Protein AF-A0A960K8I9-F1 (afdb_monomer)

Mean predicted aligned error: 5.5 Å

Structure (mmCIF, N/CA/C/O backbone):
data_AF-A0A960K8I9-F1
#
_entry.id   AF-A0A960K8I9-F1
#
loop_
_atom_site.group_PDB
_atom_site.id
_atom_site.type_symbol
_atom_site.label_atom_id
_atom_site.label_alt_id
_atom_site.label_comp_id
_atom_site.label_asym_id
_atom_site.label_entity_id
_atom_site.label_seq_id
_atom_site.pdbx_PDB_ins_code
_atom_site.Cartn_x
_atom_site.Cartn_y
_atom_site.Cartn_z
_atom_site.occupancy
_atom_site.B_iso_or_equiv
_atom_site.auth_seq_id
_atom_site.auth_comp_id
_atom_site.auth_asym_id
_atom_site.auth_atom_id
_atom_site.pdbx_PDB_model_num
ATOM 1 N N . GLU A 1 1 ? 0.190 7.201 3.735 1.00 89.88 1 GLU A N 1
ATOM 2 C CA . GLU A 1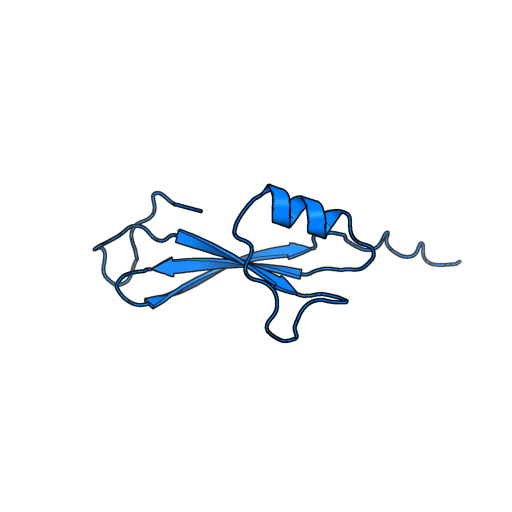 1 ? 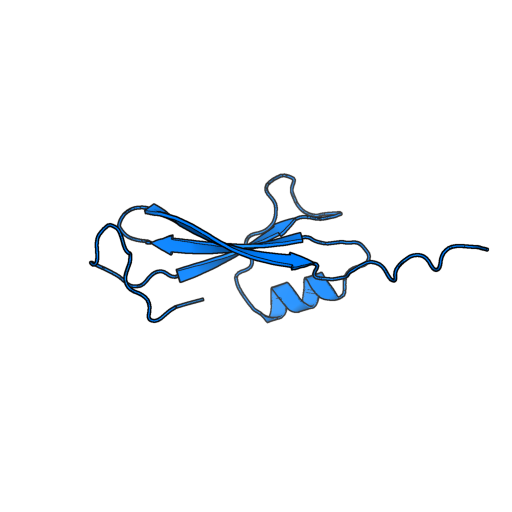-0.333 8.582 3.616 1.00 89.88 1 GLU A CA 1
ATOM 3 C C . GLU A 1 1 ? -1.707 8.648 4.285 1.00 89.88 1 GLU A C 1
ATOM 5 O O . GLU A 1 1 ? -2.486 7.728 4.062 1.00 89.88 1 GLU A O 1
ATOM 10 N N . PRO A 1 2 ? -2.014 9.656 5.118 1.00 93.94 2 PRO A N 1
ATOM 11 C CA . PRO A 1 2 ? -3.340 9.797 5.732 1.00 93.94 2 PRO A CA 1
ATOM 12 C C . PRO A 1 2 ? -4.444 10.081 4.702 1.00 93.94 2 PRO A C 1
ATOM 14 O O . PRO A 1 2 ? -4.186 10.747 3.698 1.00 93.94 2 PRO A O 1
ATOM 17 N N . THR A 1 3 ? -5.674 9.635 4.971 1.00 95.88 3 THR A N 1
ATOM 18 C CA . THR A 1 3 ? -6.872 10.008 4.192 1.00 95.88 3 THR A CA 1
ATOM 19 C C . THR A 1 3 ? -7.905 10.729 5.066 1.00 95.88 3 THR A C 1
ATOM 21 O O . THR A 1 3 ? -7.699 10.916 6.263 1.00 95.88 3 THR A O 1
ATOM 24 N N . LYS A 1 4 ? -9.022 11.154 4.460 1.00 97.69 4 LYS A N 1
ATOM 25 C CA . LYS A 1 4 ? -10.196 11.697 5.168 1.00 97.69 4 LYS A CA 1
ATOM 26 C C . LYS A 1 4 ? -11.371 10.709 5.223 1.00 97.69 4 LYS A C 1
ATOM 28 O O . LYS A 1 4 ? -12.427 11.066 5.741 1.00 97.69 4 LYS A O 1
ATOM 33 N N . LEU A 1 5 ? -11.194 9.504 4.681 1.00 97.62 5 LEU A N 1
ATOM 34 C CA . LEU A 1 5 ? -12.239 8.492 4.546 1.00 97.62 5 LEU A CA 1
ATOM 35 C C . LEU A 1 5 ? -12.314 7.652 5.821 1.00 97.62 5 LEU A C 1
ATOM 37 O O . LEU A 1 5 ? -11.278 7.210 6.319 1.00 97.62 5 LEU A O 1
ATOM 41 N N . ASP A 1 6 ? -13.519 7.451 6.346 1.00 98.38 6 ASP A N 1
ATOM 42 C CA . ASP A 1 6 ? -13.760 6.529 7.459 1.00 98.38 6 ASP A CA 1
ATOM 43 C C . ASP A 1 6 ? -13.616 5.077 7.004 1.00 98.38 6 ASP A C 1
ATOM 45 O O . ASP A 1 6 ? -13.880 4.742 5.847 1.00 98.38 6 ASP A O 1
ATOM 49 N N . CYS A 1 7 ? -13.183 4.202 7.913 1.00 98.25 7 CYS A N 1
ATOM 50 C CA . CYS A 1 7 ? -13.193 2.772 7.641 1.00 98.25 7 CYS A CA 1
ATOM 51 C C . CYS A 1 7 ? -14.639 2.287 7.436 1.00 98.25 7 CYS A C 1
ATOM 53 O O . CYS A 1 7 ? -15.436 2.425 8.361 1.00 98.25 7 CYS A O 1
ATOM 55 N N . PRO A 1 8 ? -14.968 1.634 6.304 1.00 98.12 8 PRO A N 1
ATOM 56 C CA . PRO A 1 8 ? -16.333 1.185 6.016 1.00 98.12 8 PRO A CA 1
ATOM 57 C C . PRO A 1 8 ? -16.774 -0.028 6.851 1.00 98.12 8 PRO A C 1
ATOM 59 O O . PRO A 1 8 ? -17.884 -0.516 6.678 1.00 98.12 8 PRO A O 1
ATOM 62 N N . VAL A 1 9 ? -15.887 -0.566 7.697 1.00 98.25 9 VAL A N 1
ATOM 63 C CA . VAL A 1 9 ? -16.166 -1.736 8.541 1.00 98.25 9 VAL A CA 1
ATOM 64 C C . VAL A 1 9 ? -16.359 -1.349 9.999 1.00 98.25 9 VAL A C 1
ATOM 66 O O . VAL A 1 9 ? -17.330 -1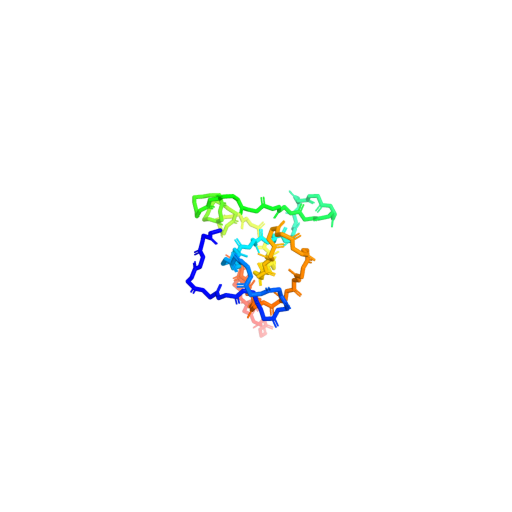.780 10.607 1.00 98.25 9 VAL A O 1
ATOM 69 N N . CYS A 1 10 ? -15.432 -0.586 10.586 1.00 98.06 10 CYS A N 1
ATOM 70 C CA . CYS A 1 10 ? -15.527 -0.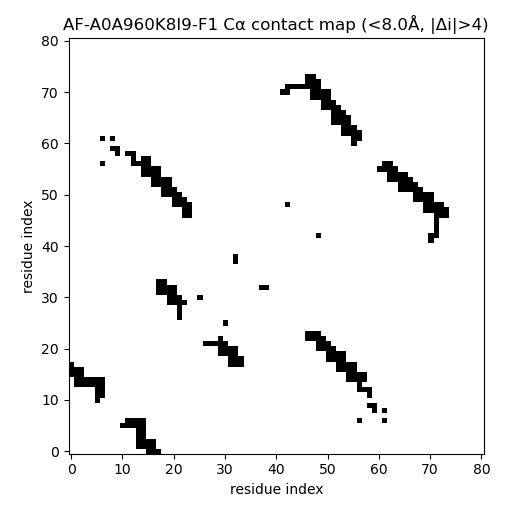220 12.001 1.00 98.06 10 CYS A CA 1
ATOM 71 C C . CYS A 1 10 ? -15.980 1.219 12.239 1.00 98.06 10 CYS A C 1
ATOM 73 O O . CYS A 1 10 ? -16.368 1.518 13.360 1.00 98.06 10 CYS A O 1
ATOM 75 N N . GLU A 1 11 ? -15.875 2.111 11.246 1.00 98.00 11 GLU A N 1
ATOM 76 C CA . GLU A 1 11 ? -16.219 3.541 11.352 1.00 98.00 11 GLU A CA 1
ATOM 77 C C . GLU A 1 11 ? -15.510 4.305 12.498 1.00 98.00 11 GLU A C 1
ATOM 79 O O . GLU A 1 11 ? -15.839 5.446 12.801 1.00 98.00 11 GLU A O 1
ATOM 84 N N . GLN A 1 12 ? -14.493 3.704 13.128 1.00 97.56 12 GLN A N 1
ATOM 85 C CA . GLN A 1 12 ? -13.805 4.248 14.309 1.00 97.56 12 GLN A CA 1
ATOM 86 C C . GLN A 1 12 ? -12.613 5.147 13.971 1.00 97.56 12 GLN A C 1
ATOM 88 O O . GLN A 1 12 ? -12.177 5.946 14.797 1.00 97.56 12 GLN A O 1
ATOM 93 N N . THR A 1 13 ? -12.035 4.990 12.781 1.00 98.00 13 THR A N 1
ATOM 94 C CA . THR A 1 13 ? -10.817 5.696 12.377 1.00 98.00 13 THR A CA 1
ATOM 95 C C . THR A 1 13 ? -10.809 5.976 10.882 1.00 98.00 13 THR A C 1
ATOM 97 O O . THR A 1 13 ? -11.560 5.374 10.106 1.00 98.00 13 THR A O 1
ATOM 100 N N . LYS A 1 14 ? -9.899 6.859 10.468 1.00 98.44 14 LYS A N 1
ATOM 101 C CA . LYS A 1 14 ? -9.632 7.121 9.057 1.00 98.44 14 LYS A CA 1
ATOM 102 C C . LYS A 1 14 ? -8.707 6.054 8.487 1.00 98.44 14 LYS A C 1
ATOM 104 O O . LYS A 1 14 ? -7.693 5.711 9.096 1.00 98.44 14 LYS A O 1
ATOM 109 N N . VAL A 1 15 ? -9.013 5.566 7.288 1.00 98.31 15 VAL A N 1
ATOM 110 C CA . VAL A 1 15 ? -8.101 4.658 6.579 1.00 98.31 15 VAL A CA 1
ATOM 111 C C . VAL A 1 15 ? -6.844 5.407 6.139 1.00 98.31 15 VAL A C 1
ATOM 113 O O . VAL A 1 15 ? -6.863 6.617 5.885 1.00 98.31 15 VAL A O 1
ATOM 116 N N . VAL A 1 16 ? -5.732 4.690 6.026 1.00 97.06 16 VAL A N 1
ATOM 117 C CA . VAL A 1 16 ? -4.465 5.214 5.504 1.00 97.06 16 VAL A CA 1
ATOM 118 C C . VAL A 1 16 ? -4.099 4.511 4.205 1.00 97.06 16 VAL A C 1
ATOM 120 O O . VAL A 1 16 ? -4.392 3.336 4.023 1.00 97.06 16 VAL A O 1
ATOM 123 N N . LEU A 1 17 ? -3.423 5.215 3.300 1.00 96.06 17 LEU A N 1
ATOM 124 C CA . LEU A 1 17 ? -2.855 4.620 2.093 1.00 96.06 17 LEU A CA 1
ATOM 125 C C . LEU A 1 17 ? -1.467 4.054 2.378 1.00 96.06 17 LEU A C 1
ATOM 127 O O . LEU A 1 17 ? -0.567 4.785 2.808 1.00 96.06 17 LEU A O 1
ATOM 131 N N . VAL A 1 18 ? -1.267 2.789 2.045 1.00 95.69 18 VAL A N 1
ATOM 132 C CA . VAL A 1 18 ? 0.020 2.096 2.063 1.00 95.69 18 VAL A CA 1
ATOM 133 C C . VAL A 1 18 ? 0.376 1.727 0.630 1.00 95.69 18 VAL A C 1
ATOM 135 O O . VAL A 1 18 ? -0.436 1.157 -0.091 1.00 95.69 18 VAL A O 1
ATOM 138 N N . SER A 1 19 ? 1.574 2.093 0.180 1.00 96.25 19 SER A N 1
ATOM 139 C CA . SER A 1 19 ? 2.030 1.787 -1.179 1.00 96.25 19 SER A CA 1
ATOM 140 C C . SER A 1 19 ? 3.064 0.671 -1.148 1.00 96.25 19 SER A C 1
ATOM 142 O O . SER A 1 19 ? 4.091 0.806 -0.488 1.00 96.25 19 SER A O 1
ATOM 144 N N . TYR A 1 20 ? 2.819 -0.402 -1.893 1.00 97.25 20 TYR A N 1
ATOM 145 C CA . TYR A 1 20 ? 3.758 -1.499 -2.091 1.00 97.25 20 TYR A CA 1
ATOM 146 C C . TYR A 1 20 ? 4.275 -1.493 -3.519 1.00 97.25 20 TYR A C 1
ATOM 148 O O . TYR A 1 20 ? 3.500 -1.458 -4.474 1.00 97.25 20 TYR A O 1
ATOM 156 N N . VAL A 1 21 ? 5.594 -1.553 -3.667 1.00 97.44 21 VAL A N 1
ATOM 157 C CA . VAL A 1 21 ? 6.250 -1.617 -4.969 1.00 97.44 21 VAL A CA 1
ATOM 158 C C . VAL A 1 21 ? 6.911 -2.970 -5.160 1.00 97.44 21 VAL A C 1
ATOM 160 O O . VAL A 1 21 ? 7.675 -3.431 -4.312 1.00 97.44 21 VAL A O 1
ATOM 163 N N . PHE A 1 22 ? 6.677 -3.550 -6.332 1.00 97.06 22 PHE A N 1
ATOM 164 C CA . PHE A 1 22 ? 7.300 -4.775 -6.809 1.00 97.06 22 PHE A CA 1
ATOM 165 C C . PHE A 1 22 ? 8.071 -4.498 -8.095 1.00 97.06 22 PHE A C 1
ATOM 167 O O . PHE A 1 22 ? 7.675 -3.656 -8.901 1.00 97.06 22 PHE A O 1
ATOM 174 N N . GLY A 1 23 ? 9.177 -5.206 -8.297 1.00 94.75 23 GLY A N 1
ATOM 175 C CA . GLY A 1 23 ? 9.979 -5.089 -9.509 1.00 94.75 23 GLY A CA 1
ATOM 176 C C . GLY A 1 23 ? 11.414 -5.580 -9.321 1.00 94.75 23 GLY A C 1
ATOM 177 O O . GLY A 1 23 ? 11.765 -6.100 -8.259 1.00 94.75 23 GLY A O 1
ATOM 178 N N . PRO A 1 24 ? 12.265 -5.421 -10.346 1.00 93.94 24 PRO A N 1
ATOM 179 C CA . PRO A 1 24 ? 13.633 -5.917 -10.331 1.00 93.94 24 PRO A CA 1
ATOM 180 C C . PRO A 1 24 ? 14.445 -5.385 -9.149 1.00 93.94 24 PRO A C 1
ATOM 182 O O . PRO A 1 24 ? 14.405 -4.192 -8.834 1.00 93.94 24 PRO A O 1
ATOM 185 N N . ARG A 1 25 ? 15.259 -6.259 -8.540 1.00 92.31 25 ARG A N 1
ATOM 186 C CA . ARG A 1 25 ? 16.169 -5.901 -7.435 1.00 92.31 25 ARG A CA 1
ATOM 187 C C . ARG A 1 25 ? 15.429 -5.255 -6.245 1.00 92.31 25 ARG A C 1
ATOM 189 O O . ARG A 1 25 ? 15.961 -4.339 -5.608 1.00 92.31 25 ARG A O 1
ATOM 196 N N . LEU A 1 26 ? 14.193 -5.690 -5.997 1.00 94.88 26 LEU A N 1
ATOM 197 C CA . LEU A 1 26 ? 13.449 -5.514 -4.749 1.00 94.88 26 LEU A CA 1
ATOM 198 C C . LEU A 1 26 ? 13.225 -6.896 -4.110 1.00 94.88 26 LEU A C 1
ATOM 200 O O . LEU A 1 26 ? 13.306 -7.901 -4.821 1.00 94.88 26 LEU A O 1
ATOM 204 N N . PRO A 1 27 ? 12.962 -6.971 -2.793 1.00 95.44 27 PRO A N 1
ATOM 205 C CA . PRO A 1 27 ? 12.595 -8.227 -2.146 1.00 95.44 27 PRO A CA 1
ATOM 206 C C . PRO A 1 27 ? 11.365 -8.873 -2.794 1.00 95.44 27 PRO A C 1
ATOM 208 O O . PRO A 1 27 ? 10.510 -8.174 -3.338 1.00 95.44 27 PRO A 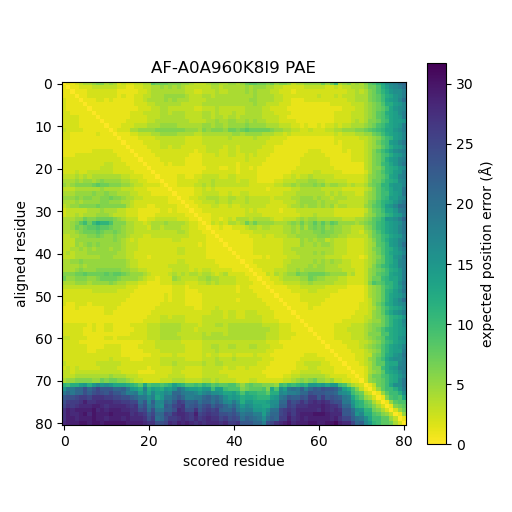O 1
ATOM 211 N N . ALA A 1 28 ? 11.243 -10.200 -2.692 1.00 93.75 28 ALA A N 1
ATOM 212 C CA . ALA A 1 28 ? 10.110 -10.944 -3.254 1.00 93.75 28 ALA A CA 1
ATOM 213 C C . ALA A 1 28 ? 8.756 -10.497 -2.670 1.00 93.75 28 ALA A C 1
ATOM 215 O O . ALA A 1 28 ? 7.765 -10.420 -3.388 1.00 93.75 28 ALA A O 1
ATOM 216 N N . PHE A 1 29 ? 8.733 -10.116 -1.389 1.00 93.69 29 PHE A N 1
ATOM 217 C CA . PHE A 1 29 ? 7.565 -9.536 -0.715 1.00 93.69 29 PHE A CA 1
ATOM 218 C C . PHE A 1 29 ? 7.320 -8.055 -1.069 1.00 93.69 29 PHE A C 1
ATOM 220 O O . PHE A 1 29 ? 6.454 -7.404 -0.488 1.00 93.69 29 PHE A O 1
ATOM 227 N N . GLY A 1 30 ? 8.084 -7.506 -2.013 1.00 94.75 30 GLY A N 1
ATOM 228 C CA . GLY A 1 30 ? 8.018 -6.110 -2.412 1.00 94.75 30 GLY A CA 1
ATOM 229 C C . GLY A 1 30 ? 8.648 -5.168 -1.391 1.00 94.75 30 GLY A C 1
ATOM 230 O O . GLY A 1 30 ? 9.391 -5.553 -0.487 1.00 94.75 30 GLY A O 1
ATOM 231 N N . ARG A 1 31 ? 8.374 -3.879 -1.568 1.00 95.69 31 ARG A N 1
ATOM 232 C CA . ARG A 1 31 ? 8.844 -2.808 -0.692 1.00 95.69 31 ARG A CA 1
ATOM 233 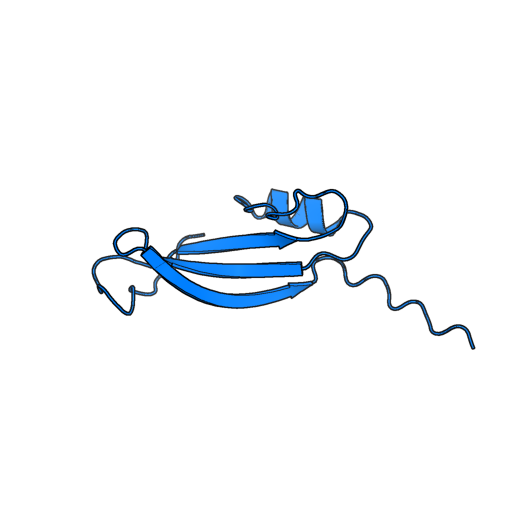C C . ARG A 1 31 ? 7.670 -1.923 -0.302 1.00 95.69 31 ARG A C 1
ATOM 235 O O . ARG A 1 31 ? 7.031 -1.347 -1.178 1.00 95.69 31 ARG A O 1
ATOM 242 N N . CYS A 1 32 ? 7.428 -1.787 0.999 1.00 95.81 32 CYS A N 1
ATOM 243 C CA . CYS A 1 32 ? 6.527 -0.764 1.522 1.00 95.81 32 CYS A CA 1
ATOM 244 C C . CYS A 1 32 ? 7.194 0.609 1.385 1.00 95.81 32 CYS A C 1
ATOM 246 O O . CYS A 1 32 ? 8.335 0.794 1.814 1.00 95.81 32 CYS A O 1
ATOM 248 N N . ILE A 1 33 ? 6.496 1.545 0.751 1.00 94.56 33 ILE A N 1
ATOM 249 C CA . ILE A 1 33 ? 6.978 2.893 0.478 1.00 94.56 33 ILE A CA 1
ATOM 250 C C . ILE A 1 33 ? 6.426 3.843 1.522 1.00 94.56 33 ILE A C 1
ATOM 252 O O . ILE A 1 33 ? 5.215 4.004 1.672 1.00 94.56 33 ILE A O 1
ATOM 256 N N . THR A 1 34 ? 7.343 4.508 2.213 1.00 84.19 34 THR A N 1
ATOM 257 C CA . THR A 1 34 ? 7.016 5.368 3.357 1.00 84.19 34 THR A CA 1
ATOM 258 C C . THR A 1 34 ? 7.065 6.854 3.013 1.00 84.19 34 THR A C 1
ATOM 260 O O . THR A 1 34 ? 6.597 7.686 3.787 1.00 84.19 34 THR A O 1
ATOM 263 N N . SER A 1 35 ? 7.587 7.215 1.832 1.00 87.25 35 SER A N 1
ATOM 264 C CA . SER A 1 35 ? 7.652 8.606 1.377 1.00 87.25 35 SER A CA 1
ATOM 265 C C . SER A 1 35 ? 7.549 8.758 -0.142 1.00 87.25 35 SER A C 1
ATOM 267 O O . SER A 1 35 ? 8.004 7.912 -0.915 1.00 87.25 35 SER A O 1
ATOM 269 N N . LYS A 1 36 ? 7.042 9.913 -0.591 1.00 86.31 36 LYS A N 1
ATOM 270 C CA . LYS A 1 36 ? 7.033 10.287 -2.018 1.00 86.31 36 LYS A CA 1
ATOM 271 C C . LYS A 1 36 ? 8.442 10.321 -2.621 1.00 86.31 36 LYS A C 1
ATOM 273 O O . LYS A 1 36 ? 8.620 9.946 -3.776 1.00 86.31 36 LYS A O 1
ATOM 278 N N . LYS A 1 37 ? 9.450 10.726 -1.838 1.00 90.06 37 LYS A N 1
ATOM 279 C CA . LYS A 1 37 ? 10.860 10.755 -2.261 1.00 90.06 37 LYS A CA 1
ATOM 280 C C . LYS A 1 37 ? 11.380 9.351 -2.580 1.00 90.06 37 LYS A C 1
ATOM 282 O O . LYS A 1 37 ? 12.058 9.172 -3.588 1.00 90.06 37 LYS A O 1
ATOM 287 N N . GLU A 1 38 ? 11.039 8.359 -1.758 1.00 91.94 38 GLU A N 1
ATOM 288 C CA . GLU A 1 38 ? 11.391 6.953 -1.993 1.00 91.94 38 GLU A CA 1
ATOM 289 C C . GLU A 1 38 ? 10.707 6.416 -3.261 1.00 91.94 38 GLU A C 1
ATOM 291 O O . GLU A 1 38 ? 11.373 5.823 -4.111 1.00 91.94 38 GLU A O 1
ATOM 296 N N . LEU A 1 39 ? 9.416 6.717 -3.457 1.00 90.94 39 LEU A N 1
ATOM 297 C CA . LEU A 1 39 ? 8.685 6.345 -4.675 1.00 90.94 39 LEU A CA 1
ATOM 298 C C . LEU A 1 39 ? 9.342 6.924 -5.940 1.00 90.94 39 LEU A C 1
ATOM 300 O O . LEU A 1 39 ? 9.562 6.214 -6.920 1.00 90.94 39 LEU A O 1
ATOM 304 N N . GLN A 1 40 ? 9.699 8.211 -5.907 1.00 90.69 40 GLN A N 1
ATOM 305 C CA . GLN A 1 40 ? 10.379 8.891 -7.011 1.00 90.69 40 GLN A CA 1
ATOM 306 C C . GLN A 1 40 ? 11.783 8.335 -7.268 1.00 90.69 40 GLN A C 1
ATOM 308 O O . GLN A 1 40 ? 12.210 8.259 -8.419 1.00 90.69 40 GLN A O 1
ATOM 313 N N . ALA A 1 41 ? 12.513 7.945 -6.221 1.00 91.88 41 ALA A N 1
ATOM 314 C CA . ALA A 1 41 ? 13.819 7.314 -6.373 1.00 91.88 41 ALA A CA 1
ATOM 315 C C . ALA A 1 41 ? 13.704 5.964 -7.096 1.00 91.88 41 ALA A C 1
ATOM 317 O O . ALA A 1 41 ? 14.508 5.670 -7.978 1.00 91.88 41 ALA A O 1
ATOM 318 N N . ILE A 1 42 ? 12.673 5.175 -6.782 1.00 92.56 42 ILE A N 1
ATOM 319 C CA . ILE A 1 42 ? 12.382 3.922 -7.485 1.00 92.56 42 ILE A CA 1
ATOM 320 C C . ILE A 1 42 ? 11.978 4.178 -8.937 1.00 92.56 42 ILE A C 1
ATOM 322 O O . ILE A 1 42 ? 12.489 3.493 -9.817 1.00 92.56 42 ILE A O 1
ATOM 326 N N . ALA A 1 43 ? 11.121 5.167 -9.202 1.00 90.75 43 ALA A N 1
ATOM 327 C CA . ALA A 1 43 ? 10.676 5.504 -10.558 1.00 90.75 43 ALA A CA 1
ATOM 328 C C . ALA A 1 43 ? 11.838 5.841 -11.516 1.00 90.75 43 ALA A C 1
ATOM 330 O O . ALA A 1 43 ? 11.735 5.650 -12.723 1.00 90.75 43 ALA A O 1
ATOM 331 N N . LYS A 1 44 ? 12.977 6.301 -10.980 1.00 90.88 44 LYS A N 1
ATOM 332 C CA . LYS A 1 44 ? 14.202 6.585 -11.748 1.00 90.88 44 LYS A CA 1
ATOM 333 C C . LYS A 1 44 ? 15.063 5.345 -12.031 1.00 90.88 44 LYS A C 1
ATOM 335 O O . LYS A 1 44 ? 16.013 5.438 -12.806 1.00 90.88 44 LYS A O 1
ATOM 340 N N . ARG A 1 45 ? 14.794 4.195 -11.398 1.00 91.12 45 ARG A N 1
ATOM 341 C CA . ARG A 1 45 ? 15.576 2.961 -11.592 1.00 91.12 45 ARG A CA 1
ATOM 342 C C . ARG A 1 45 ? 15.254 2.335 -12.946 1.00 91.12 45 ARG A C 1
ATOM 344 O O . ARG A 1 45 ? 14.124 2.391 -13.421 1.00 91.12 45 ARG A O 1
ATOM 351 N N . SER A 1 46 ? 16.245 1.674 -13.542 1.00 89.31 46 SER A N 1
ATOM 352 C CA . SER A 1 46 ? 16.030 0.850 -14.732 1.00 89.31 46 SER A CA 1
ATOM 353 C C . SER A 1 46 ? 15.187 -0.386 -14.404 1.00 89.31 46 SER A C 1
ATOM 355 O O . SER A 1 46 ? 15.496 -1.122 -13.464 1.00 89.31 46 SER A O 1
ATOM 357 N N . GLY A 1 47 ? 14.144 -0.620 -15.201 1.00 89.56 47 GLY A N 1
ATOM 358 C CA . GLY A 1 47 ? 13.215 -1.742 -15.049 1.00 89.56 47 GLY A CA 1
ATOM 359 C C . GLY A 1 47 ? 11.760 -1.283 -14.972 1.00 89.56 47 GLY A C 1
ATOM 360 O O . GLY A 1 47 ? 11.496 -0.099 -14.801 1.00 89.56 47 GLY A O 1
ATOM 361 N N . SER A 1 48 ? 10.831 -2.231 -15.101 1.00 91.81 48 SER A N 1
ATOM 362 C CA . SER A 1 48 ? 9.405 -1.995 -14.861 1.00 91.81 48 SER A CA 1
ATOM 363 C C . SER A 1 48 ? 9.068 -2.330 -13.413 1.00 91.81 48 SER A C 1
ATOM 365 O O . SER A 1 48 ? 9.517 -3.353 -12.894 1.00 91.81 48 SER A O 1
ATOM 367 N N . PHE A 1 49 ? 8.287 -1.470 -12.769 1.00 95.25 49 PHE A N 1
ATOM 368 C CA . PHE A 1 49 ? 7.885 -1.626 -11.376 1.00 95.25 49 PHE A CA 1
ATOM 369 C C . PHE A 1 49 ? 6.381 -1.439 -11.260 1.00 95.25 49 PHE A C 1
ATOM 371 O O . PHE A 1 49 ? 5.856 -0.442 -11.759 1.00 95.25 49 PHE A O 1
ATOM 378 N N . SER A 1 50 ? 5.716 -2.351 -10.561 1.00 96.19 50 SER A N 1
ATOM 379 C CA . SER A 1 50 ? 4.289 -2.268 -10.257 1.00 96.19 50 SER A CA 1
ATOM 380 C C . SER A 1 50 ? 4.099 -1.693 -8.861 1.00 96.19 50 SER A C 1
ATOM 382 O O . SER A 1 50 ? 4.697 -2.179 -7.901 1.00 96.19 50 SER A O 1
ATOM 384 N N . CYS A 1 51 ? 3.268 -0.666 -8.749 1.00 96.88 51 CYS A N 1
ATOM 385 C CA . CYS A 1 51 ? 2.866 -0.048 -7.497 1.00 96.88 51 CYS A CA 1
ATOM 386 C C . CYS A 1 51 ? 1.411 -0.408 -7.196 1.00 96.88 51 CYS A C 1
ATOM 388 O O . CYS A 1 51 ? 0.541 -0.232 -8.051 1.00 96.88 51 CYS A O 1
ATOM 390 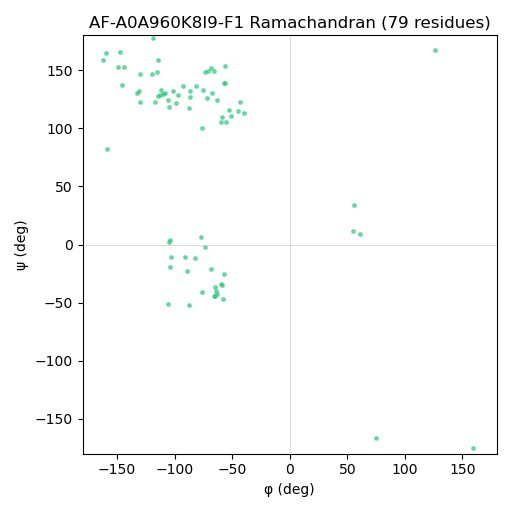N N . TYR A 1 52 ? 1.160 -0.874 -5.978 1.00 97.38 52 TYR A N 1
ATOM 391 C CA . TYR A 1 52 ? -0.160 -1.171 -5.436 1.00 97.38 52 TYR A CA 1
ATOM 392 C C . TYR A 1 52 ? -0.403 -0.241 -4.258 1.00 97.38 52 TYR A C 1
ATOM 394 O O . TYR A 1 52 ? 0.384 -0.225 -3.312 1.00 97.38 52 TYR A O 1
ATOM 402 N N . VAL A 1 53 ? -1.477 0.538 -4.312 1.00 96.88 53 VAL A N 1
ATOM 403 C CA . VAL A 1 53 ? -1.883 1.415 -3.216 1.00 96.88 53 VAL A CA 1
ATOM 404 C C . VAL A 1 53 ? -3.075 0.784 -2.525 1.00 96.88 53 VAL A C 1
ATOM 406 O O . VAL A 1 53 ? -4.118 0.586 -3.145 1.00 96.88 53 VAL A O 1
ATOM 409 N N . VAL A 1 54 ? -2.899 0.476 -1.250 1.00 97.75 54 VAL A N 1
ATOM 410 C CA . VAL A 1 54 ? -3.855 -0.229 -0.404 1.00 97.75 54 VAL A CA 1
ATOM 411 C C . VAL A 1 54 ? -4.361 0.735 0.662 1.00 97.75 54 VAL A C 1
ATOM 413 O O . VAL A 1 54 ? -3.564 1.379 1.340 1.00 97.75 54 VAL A O 1
ATOM 416 N N . GLU A 1 55 ? -5.673 0.853 0.805 1.00 98.19 55 GLU A N 1
ATOM 417 C CA . GLU A 1 55 ? -6.299 1.443 1.985 1.00 98.19 55 GLU A CA 1
ATOM 418 C C . GLU A 1 55 ? -6.222 0.445 3.131 1.00 98.19 55 GLU A C 1
ATOM 420 O O . GLU A 1 55 ? -6.533 -0.727 2.942 1.00 98.19 55 GLU A O 1
ATOM 425 N N . VAL A 1 56 ? -5.802 0.897 4.308 1.00 98.12 56 VAL A N 1
ATOM 426 C CA . VAL A 1 56 ? -5.672 0.066 5.506 1.00 98.12 56 VAL A CA 1
ATOM 427 C C . VAL A 1 56 ? -6.312 0.788 6.681 1.00 98.12 56 VAL A C 1
ATOM 429 O O . VAL A 1 56 ? -6.024 1.960 6.932 1.00 98.12 56 VAL A O 1
ATOM 432 N N . CYS A 1 57 ? -7.170 0.085 7.413 1.00 98.25 57 CYS A N 1
ATOM 433 C CA . CYS A 1 57 ? -7.662 0.525 8.708 1.00 98.25 57 CYS A CA 1
ATOM 434 C C . CYS A 1 57 ? -6.694 0.057 9.808 1.00 98.25 57 CYS A C 1
ATOM 436 O O . CYS A 1 57 ? -6.540 -1.155 9.980 1.00 98.25 57 CYS A O 1
ATOM 438 N N . PRO A 1 58 ? -6.051 0.971 10.560 1.00 97.00 58 PRO A N 1
AT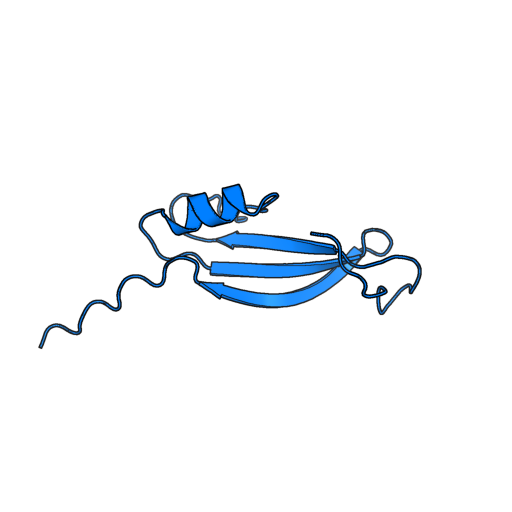OM 439 C CA . PRO A 1 58 ? -5.123 0.583 11.620 1.00 97.00 58 PRO A CA 1
ATOM 440 C C . PRO A 1 58 ? -5.808 -0.089 12.819 1.00 97.00 58 PRO A C 1
ATOM 442 O O . PRO A 1 58 ? -5.139 -0.824 13.533 1.00 97.00 58 PRO A O 1
ATOM 445 N N . GLU A 1 59 ? -7.118 0.109 13.013 1.00 98.19 59 GLU A N 1
ATOM 446 C CA . GLU A 1 59 ? -7.843 -0.458 14.160 1.00 98.19 59 GLU A CA 1
ATOM 447 C C . GLU A 1 59 ? -8.375 -1.870 13.895 1.00 98.19 59 GLU A C 1
ATOM 449 O O . GLU A 1 59 ? -8.118 -2.793 14.661 1.00 98.19 59 GLU A O 1
ATOM 454 N N . CYS A 1 60 ? -9.105 -2.078 12.793 1.00 97.88 60 CYS A N 1
ATOM 455 C CA . CYS A 1 60 ? -9.762 -3.364 12.520 1.00 97.88 60 CYS A CA 1
ATOM 456 C C . CYS A 1 60 ? -9.056 -4.222 11.461 1.00 97.88 60 CYS A C 1
ATOM 458 O O . CYS A 1 60 ? -9.563 -5.278 11.091 1.00 97.88 60 CYS A O 1
ATOM 460 N N . SER A 1 61 ? -7.902 -3.781 10.945 1.00 97.81 61 SER A N 1
ATOM 461 C CA . SER A 1 61 ? -7.119 -4.476 9.907 1.00 97.81 61 SER A CA 1
ATOM 462 C C . SER A 1 61 ? -7.831 -4.689 8.561 1.00 97.81 61 SER A C 1
ATOM 464 O O . SER A 1 61 ? -7.298 -5.372 7.680 1.00 97.81 61 SER A O 1
ATOM 466 N N . TRP A 1 62 ? -9.005 -4.081 8.351 1.00 98.44 62 TRP A N 1
ATOM 467 C CA . TRP A 1 62 ? -9.626 -4.038 7.029 1.00 98.44 62 TRP A CA 1
ATOM 468 C C . TRP A 1 62 ? -8.671 -3.403 6.019 1.00 98.44 62 TRP A C 1
ATOM 470 O O . TRP A 1 62 ? -8.003 -2.409 6.323 1.00 98.44 62 TRP A O 1
ATOM 480 N N . ASN A 1 63 ? -8.621 -3.965 4.814 1.00 97.88 63 ASN A N 1
ATOM 481 C CA . ASN A 1 63 ? -7.841 -3.400 3.731 1.00 97.88 63 ASN A CA 1
ATOM 482 C C . ASN A 1 63 ? -8.523 -3.568 2.372 1.00 97.88 63 ASN A C 1
ATOM 484 O O . ASN A 1 63 ? -9.290 -4.506 2.155 1.00 97.88 63 ASN A O 1
ATOM 488 N N . HIS A 1 64 ? -8.221 -2.647 1.461 1.00 98.12 64 HIS A N 1
ATOM 489 C CA . HIS A 1 64 ? -8.761 -2.630 0.108 1.00 98.12 64 HIS A CA 1
ATOM 490 C C . HIS A 1 64 ? -7.733 -2.101 -0.891 1.00 98.12 64 HIS A C 1
ATOM 492 O O . HIS A 1 64 ? -7.042 -1.115 -0.636 1.00 98.12 64 HIS A O 1
ATOM 498 N N . LEU A 1 65 ? -7.622 -2.746 -2.054 1.00 98.19 65 LEU A N 1
ATOM 499 C CA . LEU A 1 65 ? -6.740 -2.286 -3.122 1.00 98.19 65 LEU A CA 1
ATOM 500 C C . LEU A 1 65 ? -7.370 -1.088 -3.848 1.00 98.19 65 LEU A C 1
ATOM 502 O O . LEU A 1 65 ? -8.207 -1.266 -4.725 1.00 98.19 65 LEU A O 1
ATOM 506 N N . ALA A 1 66 ? -6.921 0.122 -3.520 1.00 96.88 66 ALA A N 1
ATOM 507 C CA . ALA A 1 66 ? -7.480 1.362 -4.053 1.00 96.88 66 ALA A CA 1
ATOM 508 C C . ALA A 1 66 ? -7.054 1.654 -5.500 1.00 96.88 66 ALA A C 1
ATOM 510 O O . ALA A 1 66 ? -7.845 2.153 -6.296 1.00 96.88 66 ALA A O 1
ATOM 511 N N . ARG A 1 67 ? -5.784 1.405 -5.854 1.00 96.12 67 ARG A N 1
ATOM 512 C CA . ARG A 1 67 ? -5.286 1.596 -7.231 1.00 96.12 67 ARG A CA 1
ATOM 513 C C . ARG A 1 67 ? -3.983 0.860 -7.505 1.00 96.12 67 ARG A C 1
ATOM 515 O O . ARG A 1 67 ? -3.197 0.600 -6.593 1.00 96.12 67 ARG A O 1
ATOM 522 N N . THR A 1 68 ? -3.714 0.628 -8.786 1.00 97.12 68 THR A N 1
ATOM 523 C CA . THR A 1 68 ? -2.450 0.078 -9.286 1.00 97.12 68 THR A CA 1
ATOM 524 C C . THR A 1 68 ? -1.897 0.930 -10.425 1.00 97.12 68 THR A C 1
ATOM 526 O O . THR A 1 68 ? -2.652 1.539 -11.180 1.00 97.12 68 THR A O 1
ATOM 529 N N . PHE A 1 69 ? -0.570 1.027 -10.530 1.00 94.81 69 PHE A N 1
ATOM 530 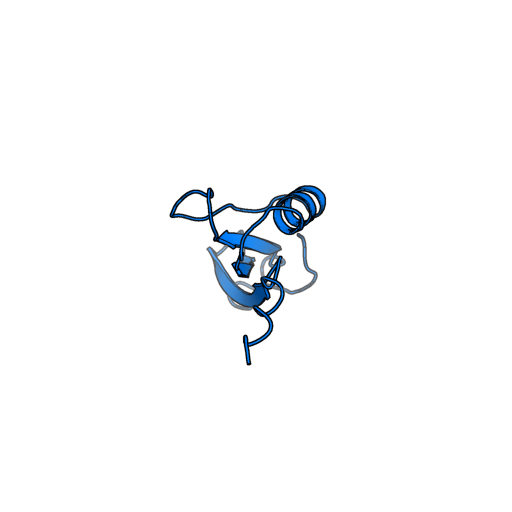C CA . PHE A 1 69 ? 0.098 1.730 -11.632 1.00 94.81 69 PHE A CA 1
ATOM 531 C C . PHE A 1 69 ? 1.558 1.293 -11.799 1.00 94.81 69 PHE A C 1
ATOM 533 O O . PHE A 1 69 ? 2.143 0.688 -10.904 1.00 94.81 69 PHE A O 1
ATOM 540 N N . VAL A 1 70 ? 2.163 1.620 -12.944 1.00 94.31 70 VAL A N 1
ATOM 541 C CA . VAL A 1 70 ? 3.564 1.296 -13.267 1.00 94.31 70 VAL A CA 1
ATOM 542 C C . VAL A 1 70 ? 4.454 2.534 -13.076 1.00 94.31 70 VAL A C 1
ATOM 544 O O . VAL A 1 70 ? 4.112 3.610 -13.556 1.00 94.31 70 VAL A O 1
ATOM 547 N N . LEU A 1 71 ? 5.597 2.406 -12.387 1.00 89.25 71 LEU A N 1
ATOM 548 C CA . LEU A 1 71 ? 6.485 3.541 -12.034 1.00 89.25 71 LEU A CA 1
ATOM 549 C C . LEU A 1 71 ? 7.585 3.856 -13.056 1.00 89.25 71 LEU A C 1
ATOM 551 O O . LEU A 1 71 ? 8.247 4.883 -12.953 1.00 89.25 71 LEU A O 1
ATOM 555 N N . ASN A 1 72 ? 7.792 2.986 -14.030 1.00 80.50 72 ASN A N 1
ATOM 556 C CA . ASN A 1 72 ? 8.670 3.210 -15.169 1.00 80.50 72 ASN A CA 1
ATOM 557 C C . ASN A 1 72 ? 8.193 2.237 -16.244 1.00 80.50 72 ASN A C 1
ATOM 559 O O . ASN A 1 72 ? 8.685 1.106 -16.295 1.00 80.50 72 ASN A O 1
ATOM 563 N N . PRO A 1 73 ? 7.146 2.583 -17.016 1.00 62.84 73 PRO A N 1
ATOM 564 C CA . PRO A 1 73 ? 6.794 1.768 -18.159 1.00 62.84 73 PRO A CA 1
ATOM 565 C C . PRO A 1 73 ? 8.043 1.770 -19.027 1.00 62.84 73 PRO A C 1
ATOM 567 O O . PRO A 1 73 ? 8.430 2.822 -19.539 1.00 62.84 73 PRO A O 1
ATOM 570 N N . ALA A 1 74 ? 8.732 0.623 -19.098 1.00 56.75 74 ALA A N 1
ATOM 571 C CA . ALA A 1 74 ? 9.871 0.459 -19.987 1.00 56.75 74 ALA A CA 1
ATOM 572 C C . ALA A 1 74 ? 9.451 1.094 -21.306 1.00 56.75 74 ALA A C 1
ATOM 574 O O . ALA A 1 74 ? 8.372 0.732 -21.783 1.00 56.75 74 ALA A O 1
ATOM 575 N N . LYS A 1 75 ? 10.212 2.088 -21.813 1.00 52.81 75 LYS A N 1
ATOM 576 C CA . LYS A 1 75 ? 9.925 2.709 -23.116 1.00 52.81 75 LYS A CA 1
ATOM 577 C C . LYS A 1 75 ? 9.503 1.564 -24.010 1.00 52.81 75 LYS A C 1
ATOM 579 O O . LYS A 1 75 ? 10.327 0.659 -24.174 1.00 52.81 75 LYS A O 1
ATOM 584 N N . ALA A 1 76 ? 8.227 1.549 -24.425 1.00 49.97 76 ALA A N 1
ATOM 585 C CA . ALA A 1 76 ? 7.670 0.450 -25.198 1.00 49.97 76 ALA A CA 1
ATOM 586 C C . ALA A 1 76 ? 8.727 0.151 -26.243 1.00 49.97 76 ALA A C 1
ATOM 588 O O . ALA A 1 76 ? 9.123 1.077 -26.955 1.00 49.97 76 ALA A O 1
ATOM 589 N N . ARG A 1 77 ? 9.333 -1.043 -26.171 1.00 51.03 77 ARG A N 1
ATOM 590 C CA . ARG A 1 77 ? 10.464 -1.398 -27.024 1.00 51.03 77 ARG A CA 1
ATOM 591 C C . ARG A 1 77 ? 9.915 -1.154 -28.418 1.00 51.03 77 ARG A C 1
ATOM 593 O O . ARG A 1 77 ? 8.973 -1.852 -28.784 1.00 51.03 77 ARG A O 1
ATOM 600 N N . ALA A 1 78 ? 10.341 -0.063 -29.069 1.00 52.69 78 ALA A N 1
ATOM 601 C CA . ALA A 1 78 ? 9.738 0.375 -30.317 1.00 52.69 78 ALA A CA 1
ATOM 602 C C . ALA A 1 78 ? 9.777 -0.859 -31.197 1.00 52.69 78 ALA A C 1
ATOM 604 O O . ALA A 1 78 ? 10.865 -1.416 -31.359 1.00 52.69 78 ALA A O 1
ATOM 605 N N . ALA A 1 79 ? 8.598 -1.370 -31.567 1.00 50.62 79 ALA A N 1
ATOM 606 C CA . ALA A 1 79 ? 8.490 -2.635 -32.266 1.00 50.62 79 ALA A CA 1
ATOM 607 C C . ALA A 1 79 ? 9.449 -2.538 -33.447 1.00 50.62 79 ALA A C 1
ATOM 609 O O . ALA A 1 79 ? 9.276 -1.679 -34.313 1.00 50.62 79 ALA A O 1
ATOM 610 N N . SER A 1 80 ? 10.531 -3.310 -33.380 1.00 50.59 80 SER A N 1
ATOM 611 C CA . SER A 1 80 ? 11.510 -3.402 -34.445 1.00 50.59 80 SER A CA 1
ATOM 612 C C . SER A 1 80 ? 10.736 -3.903 -35.653 1.00 50.59 80 SER A C 1
ATOM 614 O O . SER A 1 80 ? 10.277 -5.046 -35.639 1.00 50.59 80 SER A O 1
ATOM 616 N N . ARG A 1 81 ? 10.486 -2.991 -36.597 1.00 46.72 81 ARG A N 1
ATOM 617 C CA . ARG A 1 81 ? 10.019 -3.328 -37.938 1.00 46.72 81 ARG A CA 1
ATOM 618 C C . ARG A 1 81 ? 11.082 -4.149 -38.646 1.00 46.72 81 ARG A C 1
ATOM 620 O O . ARG A 1 81 ? 12.277 -3.869 -38.398 1.00 46.72 81 ARG A O 1
#

pLDDT: mean 90.17, std 13.8, range [46.72, 98.44]

Radius of gyration: 15.59 Å; Cα contacts (8 Å, |Δi|>4): 147; chains: 1; bounding box: 32×23×52 Å

Solvent-accessible surface area (backbone atoms only — not comparable to full-atom values): 4845 Å² total; per-residue (Å²): 84,86,54,90,47,63,28,94,84,76,64,81,48,54,24,28,45,45,36,37,39,38,44,80,96,51,55,95,90,32,41,82,53,90,45,72,68,57,51,53,57,56,36,70,44,92,56,53,30,47,36,41,34,27,38,35,26,87,86,81,68,51,69,46,83,74,48,74,51,67,52,26,73,59,74,72,72,71,78,82,124

Secondary structure (DSSP, 8-state):
-EEEEEPTTT-SSEEEEEEEEE-TTS-TT-EEE--HHHHHHHHTSSS--EEEEEEE-TTT--EEEEEEEESS---------

Nearest PDB structures (foldseek):
  6ewl-assembly1_A  TM=5.858E-01  e=8.918E-01  Danio rerio
  7jtx-assembly1_A  TM=4.720E-01  e=5.857E+00  Homo sapiens
  3qrd-assembly1_B  TM=3.810E-01  e=1.739E+00  Homo sapiens

Sequence (81 aa):
EPTKLDCPVCEQTKVVLVSYVFGPRLPAFGRCITSKKELQAIAKRSGSFSCYVVEVCPECSWNHLARTFVLNPAKARAASR

Foldseek 3Di:
DWDPDADPPPSPDGWDKWKFKDWPPADPRTDTDDDPVSLLVVLPDPTKMKIWIKTADPPPRDIDGPDIDISHPPPPPPPDD